Protein AF-A0A3C0NWC0-F1 (afdb_monomer_lite)

pLDDT: mean 87.78, std 10.76, range [55.78, 98.44]

Sequence (173 aa):
MNKKLTLVICIQAIVIVLLLWTLIFYGQDEYETYQKAHEEEIESPLRVAIKDGTST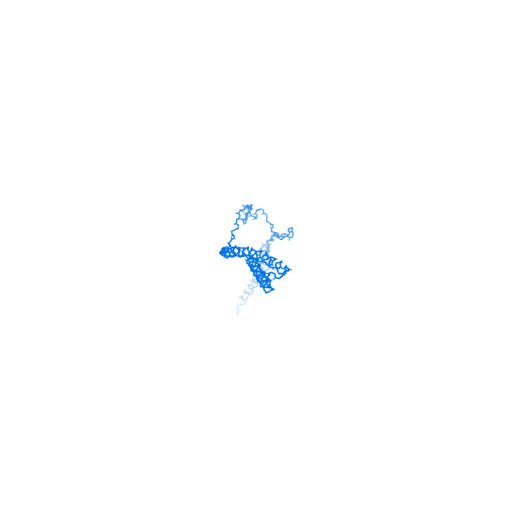VQLNANTQKNSGIYTSKLKPASFHNEAKALGTVVTIDPLLEAKTQYVNLQAELRLAESGNSHHVTQYQRLKALNDDDKNVSDISVQDALATINADNAKIMAIKSQLGNLESSLRAQC

Foldseek 3Di:
DPPVVVVVVVVVVVVVVVVVVVCVVVVVVVVVVVVVVVPPDDDDDDQWDQDPNDIDGHDDPVRCVVVVPDDDDDDDDDDDDDDDDDDDDDDCVVVVVLVVVLVVLVVVLVVLVVVLVVLVVVLVVQVVCCVVVHVDPPVVSVVSVVVNVVSVVVNVVSVVVNVVSVVVVVVVD

Secondary structure (DSSP, 8-state):
--HHHHHHHHHHHHHHHHHHHHHHHHHHHHHHHHHHHH----PPP--EEEETTEEEE---HHHHHHTT----PPPP------------PPPSHHHHHHHHHHHHHHHHHHHHHHHHHHHHHHHHHHHHHHHTTTSS-HHHHHHHHHHHHHHHHHHHHHHHHHHHHHHHHHHH-

Structure (mmCIF, N/CA/C/O backbone):
data_AF-A0A3C0NWC0-F1
#
_entry.id   AF-A0A3C0NWC0-F1
#
loop_
_atom_site.group_PDB
_atom_site.id
_atom_site.type_symbol
_atom_site.label_atom_id
_atom_site.label_alt_id
_atom_site.label_comp_id
_atom_site.label_asym_id
_atom_site.label_entity_id
_atom_site.label_seq_id
_atom_site.pdbx_PDB_ins_code
_atom_site.Cartn_x
_atom_site.Cartn_y
_atom_site.Cartn_z
_atom_site.occupancy
_atom_site.B_iso_or_equiv
_atom_site.auth_seq_id
_atom_site.auth_comp_id
_atom_site.auth_asym_id
_atom_site.auth_atom_id
_atom_site.pdbx_PDB_model_num
ATOM 1 N N . MET A 1 1 ? -63.377 -52.862 118.431 1.00 55.78 1 MET A N 1
ATOM 2 C CA . MET A 1 1 ? -63.493 -51.481 117.906 1.00 55.78 1 MET A CA 1
ATOM 3 C C . MET A 1 1 ? -64.747 -50.840 118.491 1.00 55.78 1 MET A C 1
ATOM 5 O O . MET A 1 1 ? -65.813 -51.439 118.399 1.00 55.78 1 MET A O 1
ATOM 9 N N . ASN A 1 2 ? -64.623 -49.700 119.180 1.00 57.41 2 ASN A N 1
ATOM 10 C CA . ASN A 1 2 ? -65.749 -49.067 119.878 1.00 57.41 2 ASN A CA 1
ATOM 11 C C . ASN A 1 2 ? -66.749 -48.513 118.854 1.00 57.41 2 ASN A C 1
ATOM 13 O O . ASN A 1 2 ? -66.409 -47.601 118.107 1.00 57.41 2 ASN A O 1
ATOM 17 N N . LYS A 1 3 ? -67.980 -49.047 118.832 1.00 70.38 3 LYS A N 1
ATOM 18 C CA . LYS A 1 3 ? -69.023 -48.756 117.822 1.00 70.38 3 LYS A CA 1
ATOM 19 C C . LYS A 1 3 ? -69.320 -47.259 117.620 1.00 70.38 3 LYS A C 1
ATOM 21 O O . LYS A 1 3 ? -69.799 -46.868 116.564 1.00 70.38 3 LYS A O 1
ATOM 26 N N . LYS A 1 4 ? -69.018 -46.423 118.618 1.00 72.19 4 LYS A N 1
ATOM 27 C CA . LYS A 1 4 ? -69.180 -44.963 118.559 1.00 72.19 4 LYS A CA 1
ATOM 28 C C . LYS A 1 4 ? -68.108 -44.270 117.703 1.00 72.19 4 LYS A C 1
ATOM 30 O O . LYS A 1 4 ? -68.424 -43.306 117.021 1.00 72.19 4 LYS A O 1
ATOM 35 N N . LEU A 1 5 ? -66.870 -44.773 117.698 1.00 75.69 5 LEU A N 1
ATOM 36 C CA . LEU A 1 5 ? -65.757 -44.177 116.946 1.00 75.69 5 LEU A CA 1
ATOM 37 C C . LEU A 1 5 ? -65.922 -44.400 115.434 1.00 75.69 5 LEU A C 1
ATOM 39 O O . LEU A 1 5 ? -65.730 -43.482 114.645 1.00 75.69 5 LEU A O 1
ATOM 43 N N . THR A 1 6 ? -66.342 -45.602 115.029 1.00 79.56 6 THR A N 1
ATOM 44 C CA . THR A 1 6 ? -66.595 -45.931 113.617 1.00 79.56 6 THR A CA 1
ATOM 45 C C . THR A 1 6 ? -67.716 -45.097 113.004 1.00 79.56 6 THR A C 1
ATOM 47 O O . THR A 1 6 ? -67.641 -44.753 111.827 1.00 79.56 6 THR A O 1
ATOM 50 N N . LEU A 1 7 ? -68.732 -44.738 113.794 1.00 81.81 7 LEU A N 1
ATOM 51 C CA . LEU A 1 7 ? -69.852 -43.920 113.333 1.00 81.81 7 LEU A CA 1
ATOM 52 C C . LEU A 1 7 ? -69.423 -42.476 113.028 1.00 81.81 7 LEU A C 1
ATOM 54 O O . LEU A 1 7 ? -69.799 -41.937 111.992 1.00 81.81 7 LEU A O 1
ATOM 58 N N . VAL A 1 8 ? -68.577 -41.879 113.875 1.00 84.31 8 VAL A N 1
ATOM 59 C CA . VAL A 1 8 ? -68.044 -40.523 113.648 1.00 84.31 8 VAL A CA 1
ATOM 60 C C . VAL A 1 8 ? -67.165 -40.478 112.395 1.00 84.31 8 VAL A C 1
ATOM 62 O O . VAL A 1 8 ? -67.307 -39.569 111.582 1.00 84.31 8 VAL A O 1
ATOM 65 N N . ILE A 1 9 ? -66.317 -41.491 112.188 1.00 84.81 9 ILE A N 1
ATOM 66 C CA . ILE A 1 9 ? -65.442 -41.572 111.007 1.00 84.81 9 ILE A C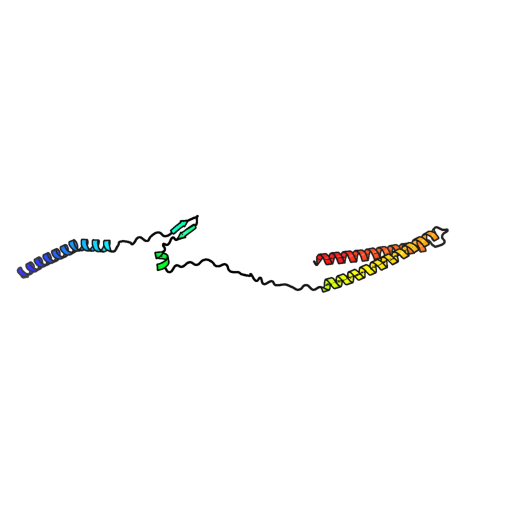A 1
ATOM 67 C C . ILE A 1 9 ? -66.263 -41.692 109.713 1.00 84.81 9 ILE A C 1
ATOM 69 O O . ILE A 1 9 ? -65.961 -41.009 108.736 1.00 84.81 9 ILE A O 1
ATOM 73 N N . CYS A 1 10 ? -67.328 -42.504 109.702 1.00 86.00 10 CYS A N 1
ATOM 74 C CA . CYS A 1 10 ? -68.213 -42.617 108.535 1.00 86.00 10 CYS A CA 1
ATOM 75 C C . CYS A 1 10 ? -68.924 -41.299 108.212 1.00 86.00 10 CYS A C 1
ATOM 77 O O . CYS A 1 10 ? -68.973 -40.904 107.049 1.00 86.00 10 CYS A O 1
ATOM 79 N N . ILE A 1 11 ? -69.441 -40.597 109.225 1.00 88.19 11 ILE A N 1
ATOM 80 C CA . ILE A 1 11 ? -70.104 -39.303 109.020 1.00 88.19 11 ILE A CA 1
ATOM 81 C C . ILE A 1 11 ? -69.114 -38.282 108.450 1.00 88.19 11 ILE A C 1
ATOM 83 O O . ILE A 1 11 ? -69.433 -37.585 107.490 1.00 88.19 11 ILE A O 1
ATOM 87 N N . GLN A 1 12 ? -67.891 -38.230 108.979 1.00 85.50 12 GLN A N 1
ATOM 88 C CA . GLN A 1 12 ? -66.880 -37.290 108.505 1.00 85.50 12 GLN A CA 1
ATOM 89 C C . GLN A 1 12 ? -66.427 -37.580 107.069 1.00 85.50 12 GLN A C 1
ATOM 91 O O . GLN A 1 12 ? -66.241 -36.647 106.291 1.00 85.50 12 GLN A O 1
ATOM 96 N N . ALA A 1 13 ? -66.322 -38.854 106.682 1.00 90.06 13 ALA A N 1
ATOM 97 C CA . ALA A 1 13 ? -66.025 -39.230 105.302 1.00 90.06 13 ALA A CA 1
ATOM 98 C C . ALA A 1 13 ? -67.120 -38.755 104.329 1.00 90.06 13 ALA A C 1
ATOM 100 O O . ALA A 1 13 ? -66.806 -38.211 103.274 1.00 90.06 13 ALA A O 1
ATOM 101 N N . ILE A 1 14 ? -68.397 -38.887 104.705 1.00 90.56 14 ILE A N 1
ATOM 102 C CA . ILE A 1 14 ? -69.526 -38.420 103.884 1.00 90.56 14 ILE A CA 1
ATOM 103 C C . ILE A 1 14 ? -69.493 -36.895 103.717 1.00 90.56 14 ILE A C 1
ATOM 105 O O . ILE A 1 14 ? -69.697 -36.393 102.612 1.00 90.56 14 ILE A O 1
ATOM 109 N N . VAL A 1 15 ? -69.183 -36.154 104.784 1.00 90.25 15 VAL A N 1
ATOM 110 C CA . VAL A 1 15 ? -69.062 -34.688 104.726 1.00 90.25 15 VAL A CA 1
ATOM 111 C C . VAL A 1 15 ? -67.922 -34.258 103.800 1.00 90.25 15 VAL A C 1
ATOM 113 O O . VAL A 1 15 ? -68.104 -33.347 102.998 1.00 90.25 15 VAL A O 1
ATOM 116 N N . ILE A 1 16 ? -66.768 -34.931 103.854 1.00 90.75 16 ILE A N 1
ATOM 117 C CA . ILE A 1 16 ? -65.630 -34.630 102.969 1.00 90.75 16 ILE A CA 1
ATOM 118 C C . ILE A 1 16 ? -65.998 -34.867 101.500 1.00 90.75 16 ILE A C 1
ATOM 120 O O . ILE A 1 16 ? -65.680 -34.037 100.650 1.00 90.75 16 ILE A O 1
ATOM 124 N N . VAL A 1 17 ? -66.695 -35.965 101.197 1.00 91.19 17 VAL A N 1
ATOM 125 C CA . VAL A 1 17 ? -67.136 -36.269 99.827 1.00 91.19 17 VAL A CA 1
ATOM 126 C C . VAL A 1 17 ? -68.119 -35.216 99.316 1.00 91.19 17 VAL A C 1
ATOM 128 O O . VAL A 1 17 ? -67.976 -34.759 98.185 1.00 91.19 17 VAL A O 1
ATOM 131 N N . LEU A 1 18 ? -69.070 -34.777 100.146 1.00 90.00 18 LEU A N 1
ATOM 132 C CA . LEU A 1 18 ? -70.004 -33.711 99.774 1.00 90.00 18 LEU A CA 1
ATOM 133 C C . LEU A 1 18 ? -69.289 -32.384 99.508 1.00 90.00 18 LEU A C 1
ATOM 135 O O . LEU A 1 18 ? -69.576 -31.741 98.504 1.00 90.00 18 LEU A O 1
ATOM 139 N N . LEU A 1 19 ? -68.327 -32.003 100.353 1.00 87.75 19 LEU A N 1
ATOM 140 C CA . LEU A 1 19 ? -67.552 -30.774 100.159 1.00 87.75 19 LEU A CA 1
ATOM 141 C C . LEU A 1 19 ? -66.713 -30.817 98.875 1.00 87.75 19 LEU A C 1
ATOM 143 O O . LEU A 1 19 ? -66.693 -29.843 98.119 1.00 87.75 19 LEU A O 1
ATOM 147 N N . LEU A 1 20 ? -66.076 -31.955 98.583 1.00 87.75 20 LEU A N 1
ATOM 148 C CA . LEU A 1 20 ? -65.357 -32.149 97.321 1.00 87.75 20 LEU A CA 1
ATOM 149 C C . LEU A 1 20 ? -66.296 -32.042 96.118 1.00 87.75 20 LEU A C 1
ATOM 151 O O . LEU A 1 20 ? -65.956 -31.397 95.130 1.00 87.75 20 LEU A O 1
ATOM 155 N N . TRP A 1 21 ? -67.492 -32.621 96.213 1.00 86.75 21 TRP A N 1
ATOM 156 C CA . TRP A 1 21 ? -68.468 -32.580 95.131 1.00 86.75 21 TRP A CA 1
ATOM 157 C C . TRP A 1 21 ? -68.982 -31.159 94.869 1.00 86.75 21 TRP A C 1
ATOM 159 O O . TRP A 1 21 ? -69.072 -30.747 93.714 1.00 86.75 21 TRP A O 1
ATOM 169 N N . THR A 1 22 ? -69.219 -30.369 95.924 1.00 83.88 22 THR A N 1
ATOM 170 C CA . THR A 1 22 ? -69.603 -28.956 95.776 1.00 83.88 22 THR A CA 1
ATOM 171 C C . THR A 1 22 ? -68.507 -28.110 95.134 1.00 83.88 22 THR A C 1
ATOM 173 O O . THR A 1 22 ? -68.812 -27.265 94.298 1.00 83.88 22 THR A O 1
ATOM 176 N N . LEU A 1 23 ? -67.236 -28.360 95.467 1.00 82.25 23 LEU A N 1
ATOM 177 C CA . LEU A 1 23 ? -66.106 -27.600 94.930 1.00 82.25 23 LEU A CA 1
ATOM 178 C C . LEU A 1 23 ? -65.857 -27.911 93.451 1.00 82.25 23 LEU A C 1
ATOM 180 O O . LEU A 1 23 ? -65.542 -27.009 92.685 1.00 82.25 23 LEU A O 1
ATOM 184 N N . ILE A 1 24 ? -66.050 -29.165 93.037 1.00 83.19 24 ILE A N 1
ATOM 185 C CA . ILE A 1 24 ? -65.955 -29.564 91.627 1.00 83.19 24 ILE A CA 1
ATOM 186 C C . ILE A 1 24 ? -67.094 -28.940 90.813 1.00 83.19 24 ILE A C 1
ATOM 188 O O . ILE A 1 24 ? -66.847 -28.407 89.737 1.00 83.19 24 ILE A O 1
ATOM 192 N N . PHE A 1 25 ? -68.326 -28.976 91.331 1.00 80.62 25 PHE A N 1
ATOM 193 C CA . PHE A 1 25 ? -69.494 -2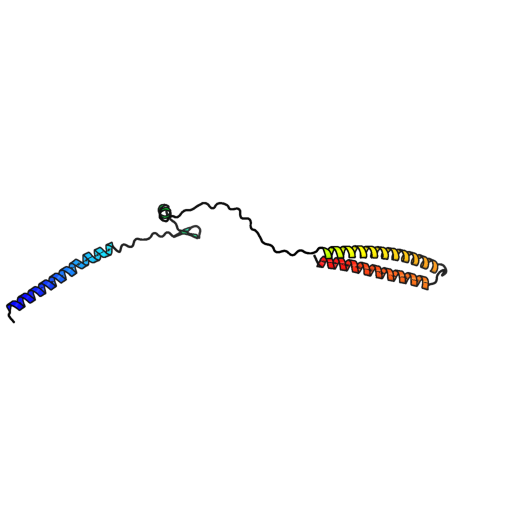8.487 90.596 1.00 80.62 25 PHE A CA 1
ATOM 194 C C . PHE A 1 25 ? -69.498 -26.960 90.436 1.00 80.62 25 PHE A C 1
ATOM 196 O O . PHE A 1 25 ? -69.793 -26.465 89.355 1.00 80.62 25 PHE A O 1
ATOM 203 N N . TYR A 1 26 ? -69.138 -26.211 91.485 1.00 75.81 26 TYR A N 1
ATOM 204 C CA . TYR A 1 26 ? -69.056 -24.745 91.409 1.00 75.81 26 TYR A CA 1
ATOM 205 C C . TYR A 1 26 ? -67.746 -24.242 90.788 1.00 75.81 26 TYR A C 1
ATOM 207 O O . TYR A 1 26 ? -67.746 -23.223 90.106 1.00 75.81 26 TYR A O 1
ATOM 215 N N . GLY A 1 27 ? -66.632 -24.950 90.994 1.00 72.25 27 GLY A N 1
ATOM 216 C CA . GLY A 1 27 ? -65.322 -24.522 90.501 1.00 72.25 27 GLY A CA 1
ATOM 217 C C . GLY A 1 27 ? -65.165 -24.616 88.983 1.00 72.25 27 GLY A C 1
ATOM 218 O O . GLY A 1 27 ? -64.341 -23.899 88.427 1.00 72.25 27 GLY A O 1
ATOM 219 N N . GLN A 1 28 ? -65.942 -25.465 88.302 1.00 74.19 28 GLN A N 1
ATOM 220 C CA . GLN A 1 28 ? -65.855 -25.628 86.848 1.00 74.19 28 GLN A CA 1
ATOM 221 C C . GLN A 1 28 ? -66.369 -24.397 86.077 1.00 74.19 28 GLN A C 1
ATOM 223 O O . GLN A 1 28 ? -65.734 -23.977 85.111 1.00 74.19 28 GLN A O 1
ATOM 228 N N . ASP A 1 29 ? -67.468 -23.787 86.525 1.00 72.44 29 ASP A N 1
ATOM 229 C CA . ASP A 1 29 ? -68.120 -22.669 85.822 1.00 72.44 29 ASP A CA 1
ATOM 230 C C . ASP A 1 29 ? -67.284 -21.373 85.889 1.00 72.44 29 ASP A C 1
ATOM 232 O O . ASP A 1 29 ? -67.091 -20.666 84.893 1.00 72.44 29 ASP A O 1
ATOM 236 N N . GLU A 1 30 ? -66.675 -21.095 87.048 1.00 70.88 30 GLU A N 1
ATOM 237 C CA . GLU A 1 30 ? -65.773 -19.946 87.212 1.00 70.88 30 GLU A CA 1
ATOM 238 C C . GLU A 1 30 ? -64.483 -20.096 86.388 1.00 70.88 30 GLU A C 1
ATOM 240 O O . GLU A 1 30 ? -63.987 -19.116 85.824 1.00 70.88 30 GLU A O 1
ATOM 245 N N . TYR A 1 31 ? -63.957 -21.320 86.265 1.00 68.94 31 TYR A N 1
ATOM 246 C CA . TYR A 1 31 ? -62.738 -21.598 85.500 1.00 68.94 31 TYR A CA 1
ATOM 247 C C . TYR A 1 31 ? -62.952 -21.431 83.989 1.00 68.94 31 TYR A C 1
ATOM 249 O O . TYR A 1 31 ? -62.117 -20.832 83.308 1.00 68.94 31 TYR A O 1
ATOM 257 N N . GLU A 1 32 ? -64.086 -21.907 83.465 1.00 68.00 32 GLU A N 1
ATOM 258 C CA . GLU A 1 32 ? -64.439 -21.748 82.048 1.00 68.00 32 GLU A CA 1
ATOM 259 C C . GLU A 1 32 ? -64.682 -20.278 81.678 1.00 68.00 32 GLU A C 1
ATOM 261 O O . GLU A 1 32 ? -64.285 -19.829 80.600 1.00 68.00 32 GLU A O 1
ATOM 266 N N . THR A 1 33 ? -65.283 -19.501 82.582 1.00 70.75 33 THR A N 1
ATOM 267 C CA . THR A 1 33 ? -65.530 -18.069 82.364 1.00 70.75 33 THR A CA 1
ATOM 268 C C . THR A 1 33 ? -64.227 -17.263 82.373 1.00 70.75 33 THR A C 1
ATOM 270 O O . THR A 1 33 ? -64.046 -16.361 81.551 1.00 70.75 33 THR A O 1
ATOM 273 N N . TYR A 1 34 ? -63.281 -17.614 83.252 1.00 68.81 34 TYR A N 1
ATOM 274 C CA . TYR A 1 34 ? -61.968 -16.969 83.318 1.00 68.81 34 TYR A CA 1
ATOM 275 C C . TYR A 1 34 ? -61.108 -17.260 82.077 1.00 68.81 34 TYR A C 1
ATOM 277 O O . TYR A 1 34 ? -60.450 -16.351 81.567 1.00 68.81 34 TYR A O 1
ATOM 285 N N . GLN A 1 35 ? -61.142 -18.493 81.553 1.00 68.50 35 GLN A N 1
ATOM 286 C CA . GLN A 1 35 ? -60.425 -18.837 80.319 1.00 68.50 35 GLN A CA 1
ATOM 287 C C . GLN A 1 35 ? -61.008 -18.133 79.093 1.00 68.50 35 GLN A C 1
ATOM 289 O O . GLN A 1 35 ? -60.252 -17.524 78.341 1.00 68.50 35 GLN A O 1
ATOM 294 N N . LYS A 1 36 ? -62.339 -18.104 78.937 1.00 65.88 36 LYS A N 1
ATOM 295 C CA . LYS A 1 36 ? -62.981 -17.402 77.810 1.00 65.88 36 LYS A CA 1
ATOM 296 C C . LYS A 1 36 ? -62.651 -15.909 77.766 1.00 65.88 36 LYS A C 1
ATOM 298 O O . LYS A 1 36 ? -62.500 -15.362 76.682 1.00 65.88 36 LYS A O 1
ATOM 303 N N . ALA A 1 37 ? -62.501 -15.259 78.920 1.00 65.12 37 ALA A N 1
ATOM 304 C CA . ALA A 1 37 ? -62.117 -13.848 78.985 1.00 65.12 37 ALA A CA 1
ATOM 305 C C . ALA A 1 37 ? -60.634 -13.592 78.643 1.00 65.12 37 ALA A C 1
ATOM 307 O O . ALA A 1 37 ? -60.281 -12.472 78.287 1.00 65.12 37 ALA A O 1
ATOM 308 N N . HIS A 1 38 ? -59.759 -14.595 78.776 1.00 61.94 38 HIS A N 1
ATOM 309 C CA . HIS A 1 38 ? -58.333 -14.490 78.430 1.00 61.94 38 HIS A CA 1
ATOM 310 C C . HIS A 1 38 ? -58.001 -15.003 77.019 1.00 61.94 38 HIS A C 1
ATOM 312 O O . HIS A 1 38 ? -56.922 -14.700 76.515 1.00 61.94 38 HIS A O 1
ATOM 318 N N . GLU A 1 39 ? -58.908 -15.745 76.379 1.00 59.34 39 GLU A N 1
ATOM 319 C CA . GLU A 1 39 ? -58.741 -16.300 75.027 1.00 59.34 39 GLU A CA 1
ATOM 320 C C . GLU A 1 39 ? -59.368 -15.448 73.907 1.00 59.34 39 GLU A C 1
ATOM 322 O O . GLU A 1 39 ? -59.409 -15.896 72.762 1.00 59.34 39 GLU A O 1
ATOM 327 N N . GLU A 1 40 ? -59.818 -14.213 74.171 1.00 59.38 40 GLU A N 1
ATOM 328 C CA . GLU A 1 40 ? -60.167 -13.285 73.084 1.00 59.38 40 GLU A CA 1
ATOM 329 C C . GLU A 1 40 ? -58.905 -12.918 72.279 1.00 59.38 40 GLU A C 1
ATOM 331 O O . GLU A 1 40 ? -58.140 -12.010 72.613 1.00 59.38 40 GLU A O 1
ATOM 336 N N . GLU A 1 41 ? -58.679 -13.673 71.205 1.00 58.75 41 GLU A N 1
ATOM 337 C CA . GLU A 1 41 ? -57.645 -13.440 70.208 1.00 58.75 41 GLU A CA 1
ATOM 338 C C . GLU A 1 41 ? -57.845 -12.051 69.584 1.00 58.75 41 GLU A C 1
ATOM 340 O O . GLU A 1 41 ? -58.862 -11.756 68.954 1.00 58.75 41 GLU A O 1
ATOM 345 N N . ILE A 1 42 ? -56.871 -11.160 69.785 1.00 63.84 42 ILE A N 1
ATOM 346 C CA . ILE A 1 42 ? -56.904 -9.813 69.213 1.00 63.84 42 ILE A CA 1
ATOM 347 C C . ILE A 1 42 ? -56.730 -9.948 67.698 1.00 63.84 42 ILE A C 1
ATOM 349 O O . ILE A 1 42 ? -55.607 -10.123 67.213 1.00 63.84 42 ILE A O 1
ATOM 353 N N . GLU A 1 43 ? -57.826 -9.842 66.941 1.00 61.56 43 GLU A N 1
ATOM 354 C CA . GLU A 1 43 ? -57.761 -9.876 65.481 1.00 61.56 43 GLU A CA 1
ATOM 355 C C . GLU A 1 43 ? -56.808 -8.793 64.956 1.00 61.56 43 GLU A C 1
ATOM 357 O O . GLU A 1 43 ? -57.006 -7.582 65.112 1.00 61.56 43 GLU A O 1
ATOM 362 N N . SER A 1 44 ? -55.732 -9.248 64.316 1.00 68.81 44 SER A N 1
ATOM 363 C CA . SER A 1 44 ? -54.756 -8.365 63.696 1.00 68.81 44 SER A CA 1
ATOM 364 C C . SER A 1 44 ? -55.292 -7.885 62.348 1.00 68.81 44 SER A C 1
ATOM 366 O O . SER A 1 44 ? -55.617 -8.709 61.493 1.00 68.81 44 SER A O 1
ATOM 368 N N . PRO A 1 45 ? -55.351 -6.566 62.094 1.00 71.56 45 PRO A N 1
ATOM 369 C CA . PRO A 1 45 ? -55.891 -6.064 60.841 1.00 71.56 45 PRO A CA 1
ATOM 370 C C . PRO A 1 45 ? -55.026 -6.516 59.659 1.00 71.56 45 PRO A C 1
ATOM 372 O O . PRO A 1 45 ? -53.801 -6.374 59.693 1.00 71.56 45 PRO A O 1
ATOM 375 N N . LEU A 1 46 ? -55.660 -7.000 58.588 1.00 74.56 46 LEU A N 1
ATOM 376 C CA . LEU A 1 46 ? -54.997 -7.300 57.320 1.00 74.56 46 LEU A CA 1
ATOM 377 C C . LEU A 1 46 ? -54.555 -5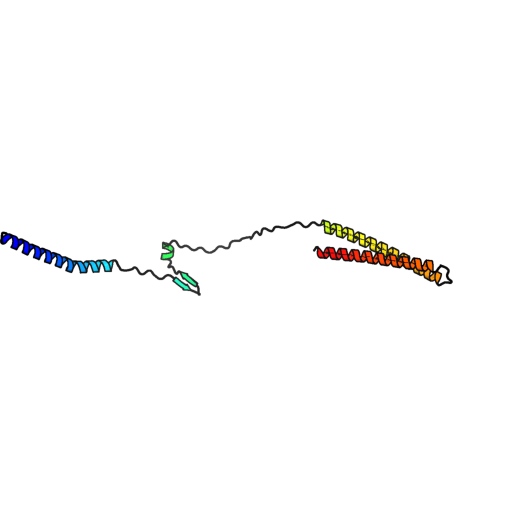.989 56.648 1.00 74.56 46 LEU A C 1
ATOM 379 O O . LEU A 1 46 ? -55.381 -5.159 56.277 1.00 74.56 46 LEU A O 1
ATOM 383 N N . ARG A 1 47 ? -53.240 -5.787 56.496 1.00 78.81 47 ARG A N 1
ATOM 384 C CA . ARG A 1 47 ? -52.648 -4.528 55.983 1.00 78.81 47 ARG A CA 1
ATOM 385 C C . ARG A 1 47 ? -52.139 -4.615 54.546 1.00 78.81 47 ARG A C 1
ATOM 387 O O . ARG A 1 47 ? -51.558 -3.652 54.050 1.00 78.81 47 ARG A O 1
ATOM 394 N N . VAL A 1 48 ? -52.310 -5.760 53.891 1.00 84.00 48 VAL A N 1
ATOM 395 C CA . VAL A 1 48 ? -51.829 -6.005 52.527 1.00 84.00 48 VAL A CA 1
ATOM 396 C C . VAL A 1 48 ? -52.983 -5.822 51.551 1.00 84.00 48 VAL A C 1
ATOM 398 O O . VAL A 1 48 ? -54.041 -6.420 51.720 1.00 84.00 48 VAL A O 1
ATOM 401 N N . ALA A 1 49 ? -52.770 -5.008 50.524 1.00 84.06 49 ALA A N 1
ATOM 402 C CA . ALA A 1 49 ? -53.730 -4.753 49.463 1.00 84.06 49 ALA A CA 1
ATOM 403 C C . ALA A 1 49 ? -53.028 -4.765 48.105 1.00 84.06 49 ALA A C 1
ATOM 405 O O . ALA A 1 49 ? -51.922 -4.246 47.956 1.00 84.06 49 ALA A O 1
ATOM 406 N N . ILE A 1 50 ? -53.687 -5.315 47.090 1.00 81.12 50 ILE A N 1
ATOM 407 C CA . ILE A 1 50 ? -53.200 -5.245 45.713 1.00 81.12 50 ILE A CA 1
ATOM 408 C C . ILE A 1 50 ? -53.663 -3.918 45.125 1.00 81.12 50 ILE A C 1
ATOM 410 O O . ILE A 1 50 ? -54.861 -3.655 45.036 1.00 81.12 50 ILE A O 1
ATOM 414 N N . LYS A 1 51 ? -52.709 -3.083 44.722 1.00 81.69 51 LYS A N 1
ATOM 415 C CA . LYS A 1 51 ? -52.972 -1.825 44.029 1.00 81.69 51 LYS A CA 1
ATOM 416 C C . LYS A 1 51 ? -52.147 -1.803 42.750 1.00 81.69 51 LYS A C 1
ATOM 418 O O . LYS A 1 51 ? -50.950 -2.070 42.790 1.00 81.69 51 LYS A O 1
ATOM 423 N N . ASP A 1 52 ? -52.798 -1.541 41.620 1.00 80.06 52 ASP A N 1
ATOM 424 C CA . ASP A 1 52 ? -52.153 -1.444 40.303 1.00 80.06 52 ASP A CA 1
ATOM 425 C C . ASP A 1 52 ? -51.278 -2.672 39.958 1.00 80.06 52 ASP A C 1
ATOM 427 O O . ASP A 1 52 ? -50.149 -2.555 39.487 1.00 80.06 52 ASP A O 1
ATOM 431 N N . GLY A 1 53 ? -51.774 -3.879 40.263 1.00 84.19 53 GLY A N 1
ATOM 432 C CA . GLY A 1 53 ? -51.067 -5.146 40.015 1.00 84.19 53 GLY A CA 1
ATOM 433 C C . GLY A 1 53 ? -49.879 -5.426 40.944 1.00 84.19 53 GLY A C 1
ATOM 434 O O . GLY A 1 53 ? -49.236 -6.464 40.810 1.00 84.19 53 GLY A O 1
ATOM 435 N N . THR A 1 54 ? -49.603 -4.543 41.908 1.00 76.69 54 THR A N 1
ATOM 436 C CA . THR A 1 54 ? -48.499 -4.674 42.866 1.00 76.69 54 THR A CA 1
ATOM 437 C C . THR A 1 54 ? -49.044 -4.892 44.277 1.00 76.69 54 THR A C 1
ATOM 439 O O . THR A 1 54 ? -49.989 -4.228 44.707 1.00 76.69 54 THR A O 1
ATOM 442 N N . SER A 1 55 ? -48.455 -5.829 45.025 1.00 87.56 55 SER A N 1
ATOM 443 C CA . SER A 1 55 ? -48.772 -6.007 46.447 1.00 87.56 55 SER A CA 1
ATOM 444 C C . SER A 1 55 ? -48.250 -4.807 47.240 1.00 87.56 55 SER A C 1
ATOM 446 O O . SER A 1 55 ? -47.055 -4.514 47.221 1.00 87.56 55 SER A O 1
ATOM 448 N N . THR A 1 56 ? -49.143 -4.091 47.919 1.00 87.44 56 THR A N 1
ATOM 449 C CA . THR A 1 56 ? -48.826 -2.893 48.704 1.00 87.44 56 THR A CA 1
ATOM 450 C C . THR A 1 56 ? -49.244 -3.068 50.155 1.00 87.44 56 THR A C 1
ATOM 452 O O . THR A 1 56 ? -50.256 -3.700 50.456 1.00 87.44 56 THR A O 1
ATOM 455 N N . VAL A 1 57 ? -48.470 -2.488 51.070 1.00 88.38 57 VAL A N 1
ATOM 456 C CA . VAL A 1 57 ? -48.806 -2.452 52.497 1.00 88.38 57 VAL A CA 1
ATOM 457 C C . VAL A 1 57 ? -49.403 -1.088 52.823 1.00 88.38 57 VAL A C 1
ATOM 459 O O . VAL A 1 57 ? -48.757 -0.059 52.626 1.00 88.38 57 VAL A O 1
ATOM 462 N N . GLN A 1 58 ? -50.636 -1.074 53.321 1.00 85.88 58 GLN A N 1
ATOM 463 C CA . GLN A 1 58 ? -51.341 0.142 53.709 1.00 85.88 58 GLN A CA 1
ATOM 464 C C . GLN A 1 58 ? -51.236 0.350 55.219 1.00 85.88 58 GLN A C 1
ATOM 466 O O . GLN A 1 58 ? -51.718 -0.453 56.016 1.00 85.88 58 GLN A O 1
ATOM 471 N N . LEU A 1 59 ? -50.607 1.455 55.619 1.00 86.81 59 LEU A N 1
ATOM 472 C CA . LEU A 1 59 ? -50.465 1.851 57.018 1.00 86.81 59 LEU A CA 1
ATOM 473 C C . LEU A 1 59 ? -51.146 3.200 57.235 1.00 86.81 59 LEU A C 1
ATOM 475 O O . LEU A 1 59 ? -50.889 4.147 56.492 1.00 86.81 59 LEU A O 1
ATOM 479 N N . ASN A 1 60 ? -51.970 3.316 58.277 1.00 85.44 60 ASN A N 1
ATOM 480 C CA . ASN A 1 60 ? -52.516 4.612 58.677 1.00 85.44 60 ASN A CA 1
ATOM 481 C C . ASN A 1 60 ? -51.421 5.511 59.288 1.00 85.44 60 ASN A C 1
ATOM 483 O O . ASN A 1 60 ? -50.376 5.032 59.735 1.00 85.44 60 ASN A O 1
ATOM 487 N N . ALA A 1 61 ? -51.663 6.823 59.326 1.00 84.56 61 ALA A N 1
ATOM 488 C CA . ALA A 1 61 ? -50.669 7.799 59.781 1.00 84.56 61 ALA A CA 1
ATOM 489 C C . ALA A 1 61 ? -50.212 7.572 61.238 1.00 84.56 61 ALA A C 1
ATOM 491 O O . ALA A 1 61 ? -49.032 7.724 61.547 1.00 84.56 61 ALA A O 1
ATOM 492 N N . ASN A 1 62 ? -51.124 7.148 62.121 1.00 85.69 62 ASN A N 1
ATOM 493 C CA . ASN A 1 62 ? -50.809 6.863 63.525 1.00 85.69 62 ASN A CA 1
ATOM 494 C C . ASN A 1 62 ? -49.849 5.678 63.662 1.00 85.69 62 ASN A C 1
ATOM 496 O O . ASN A 1 62 ? -48.891 5.743 64.425 1.00 85.69 62 ASN A O 1
ATOM 500 N N . THR A 1 63 ? -50.064 4.620 62.879 1.00 86.06 63 THR A N 1
ATOM 501 C CA . THR A 1 63 ? -49.169 3.461 62.822 1.00 86.06 63 THR A CA 1
ATOM 502 C C . THR A 1 63 ? -47.809 3.867 62.279 1.00 86.06 63 THR A C 1
ATOM 504 O O . THR A 1 63 ? -46.799 3.513 62.870 1.00 86.06 63 THR A O 1
ATOM 507 N N . GLN A 1 64 ? -47.764 4.649 61.195 1.00 88.38 64 GLN A N 1
ATOM 508 C CA . GLN A 1 64 ? -46.493 5.122 60.640 1.00 88.38 64 GLN A CA 1
ATOM 509 C C . GLN A 1 64 ? -45.693 5.912 61.685 1.00 88.38 64 GLN A C 1
ATOM 511 O O . GLN A 1 64 ? -44.511 5.642 61.877 1.00 88.38 64 GLN A O 1
ATOM 516 N N . LYS A 1 65 ? -46.345 6.815 62.431 1.00 88.69 65 LYS A N 1
ATOM 517 C CA . LYS A 1 65 ? -45.704 7.613 63.486 1.00 88.69 65 LYS A CA 1
ATOM 518 C C . LYS A 1 65 ? -45.241 6.766 64.675 1.00 88.69 65 LYS A C 1
ATOM 520 O O . LYS A 1 65 ? -44.100 6.904 65.104 1.00 88.69 65 LYS A O 1
ATOM 525 N N . ASN A 1 66 ? -46.097 5.879 65.182 1.00 91.00 66 ASN A N 1
ATOM 526 C CA . ASN A 1 66 ? -45.781 5.020 66.328 1.00 91.00 66 ASN A CA 1
ATOM 527 C C . ASN A 1 66 ? -44.700 3.980 65.998 1.00 91.00 66 ASN A C 1
ATOM 529 O O . ASN A 1 66 ? -43.961 3.564 66.883 1.00 91.00 66 ASN A O 1
ATOM 533 N N . SER A 1 67 ? -44.588 3.588 64.727 1.00 89.44 67 SER A N 1
ATOM 534 C CA . SER A 1 67 ? -43.550 2.685 64.221 1.00 89.44 67 SER A CA 1
ATOM 535 C C . SER A 1 67 ? -42.314 3.414 63.679 1.00 89.44 67 SER A C 1
ATOM 537 O O . SER A 1 67 ? -41.420 2.761 63.151 1.00 89.44 67 SER A O 1
ATOM 539 N N . GLY A 1 68 ? -42.246 4.748 63.783 1.00 91.62 68 GLY A N 1
ATOM 540 C CA . GLY A 1 68 ? -41.084 5.532 63.352 1.00 91.62 68 GLY A CA 1
ATOM 541 C C . GLY A 1 68 ? -40.807 5.485 61.844 1.00 91.62 68 GLY A C 1
ATOM 542 O O . GLY A 1 68 ? -39.658 5.603 61.426 1.00 91.62 68 GLY A O 1
ATOM 543 N N . ILE A 1 69 ? -41.839 5.294 61.023 1.00 90.50 69 ILE A N 1
ATOM 544 C CA . ILE A 1 69 ? -41.730 5.259 59.564 1.00 90.50 69 ILE A CA 1
ATOM 545 C C . ILE A 1 69 ? -41.780 6.692 59.037 1.00 90.50 69 ILE A C 1
ATOM 547 O O . ILE A 1 69 ? -42.788 7.385 59.177 1.00 90.50 69 ILE A O 1
ATOM 551 N N . TYR A 1 70 ? -40.696 7.114 58.387 1.00 90.50 70 TYR A N 1
ATOM 552 C CA . TYR A 1 70 ? -40.573 8.428 57.764 1.00 90.50 70 TYR A CA 1
ATOM 553 C C . TYR A 1 70 ? -40.236 8.285 56.283 1.00 90.50 70 TYR A C 1
ATOM 555 O O . TYR A 1 70 ? -39.466 7.415 55.882 1.00 90.50 70 TYR A O 1
ATOM 563 N N . THR A 1 71 ? -40.776 9.185 55.468 1.00 89.62 71 THR A N 1
ATOM 564 C CA . THR A 1 71 ? -40.490 9.260 54.033 1.00 89.62 71 THR A CA 1
ATOM 565 C C . THR A 1 71 ? -39.872 10.607 53.702 1.00 89.62 71 THR A C 1
ATOM 567 O O . THR A 1 71 ? -40.295 11.632 54.237 1.00 89.62 71 THR A O 1
ATOM 570 N N . SER A 1 72 ? -38.930 10.632 52.768 1.00 91.38 72 SER A N 1
ATOM 571 C CA . SER A 1 72 ? -38.402 11.867 52.194 1.00 91.38 72 SER A CA 1
ATOM 572 C C . SER A 1 72 ? -38.530 11.827 50.674 1.00 91.38 72 SER A C 1
ATOM 574 O O . SER A 1 72 ? -38.554 10.759 50.061 1.00 91.38 72 SER A O 1
ATOM 576 N N . LYS A 1 73 ? -38.659 13.001 50.048 1.00 92.00 73 LYS A N 1
ATOM 577 C CA . LYS A 1 73 ? -38.646 13.083 48.586 1.00 92.00 73 LYS A CA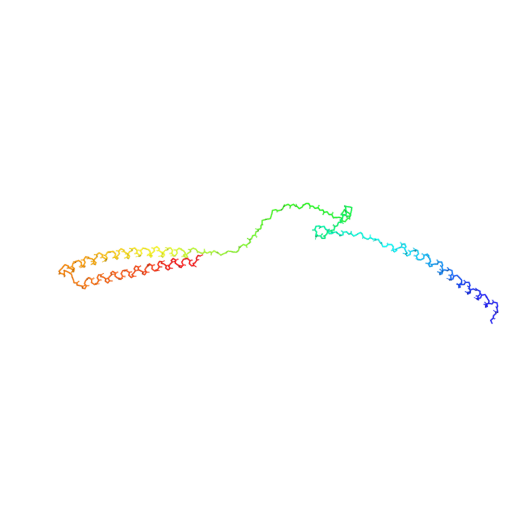 1
ATOM 578 C C . LYS A 1 73 ? -37.242 12.769 48.084 1.00 92.00 73 LYS A C 1
ATOM 580 O O . LYS A 1 73 ? -36.270 13.335 48.590 1.00 92.00 73 LYS A O 1
ATOM 585 N N . LEU A 1 74 ? -37.159 11.917 47.064 1.00 91.31 74 LEU A N 1
ATOM 586 C CA . LEU A 1 74 ? -35.908 11.647 46.369 1.00 91.31 74 LEU A CA 1
ATOM 587 C C . LEU A 1 74 ? -35.364 12.963 45.800 1.00 91.31 74 LEU A C 1
ATOM 589 O O . LEU A 1 74 ? -36.058 13.658 45.054 1.00 91.31 74 LEU A O 1
ATOM 593 N N . LYS A 1 75 ? -34.139 13.322 46.185 1.00 92.00 75 LYS A N 1
ATOM 594 C CA . LYS A 1 75 ? -33.442 14.484 45.630 1.00 92.00 75 LYS A CA 1
ATOM 595 C C . LYS A 1 75 ? -32.647 14.037 44.400 1.00 92.00 75 LYS A C 1
ATOM 597 O O . LYS A 1 75 ? -31.998 12.994 44.474 1.00 92.00 75 LYS A O 1
ATOM 602 N N . PRO A 1 76 ? -32.677 14.794 43.291 1.00 86.56 76 PRO A N 1
ATOM 603 C CA . PRO A 1 76 ? -31.830 14.502 42.144 1.00 86.56 76 PRO A CA 1
ATOM 604 C C . PRO A 1 76 ? -30.355 14.600 42.553 1.00 86.56 76 PRO A C 1
ATOM 606 O O . PRO A 1 76 ? -29.961 15.535 43.251 1.00 86.56 76 PRO A O 1
ATOM 609 N N . ALA A 1 77 ? -29.557 13.627 42.122 1.00 86.94 77 ALA A N 1
ATOM 610 C CA . ALA A 1 77 ? -28.115 13.596 42.321 1.00 86.94 77 ALA A CA 1
ATOM 611 C C . ALA A 1 77 ? -27.427 13.552 40.954 1.00 86.94 77 ALA A C 1
ATOM 613 O O . ALA A 1 77 ? -27.817 12.772 40.085 1.00 86.94 77 ALA A O 1
ATOM 614 N N . SER A 1 78 ? -26.404 14.383 40.771 1.00 84.81 78 SER A N 1
ATOM 615 C CA . SER A 1 78 ? -25.554 14.340 39.582 1.00 84.81 78 SER A CA 1
ATOM 616 C C . SER A 1 78 ? -24.442 13.327 39.816 1.00 84.81 78 SER A C 1
ATOM 618 O O . SER A 1 78 ? -23.558 13.553 40.639 1.00 84.81 78 SER A O 1
ATOM 620 N N . PHE A 1 79 ? -24.495 12.211 39.097 1.00 84.44 79 PHE A N 1
ATOM 621 C CA . PHE A 1 79 ? -23.451 11.195 39.099 1.00 84.44 79 PHE A CA 1
ATOM 622 C C . PHE A 1 79 ? -22.739 11.217 37.748 1.00 84.44 79 PHE A C 1
ATOM 624 O O . PHE A 1 79 ? -23.373 11.039 36.709 1.00 84.44 79 PHE A O 1
ATOM 631 N N . HIS A 1 80 ? -21.429 11.455 37.765 1.00 82.75 80 HIS A N 1
ATOM 632 C CA . HIS A 1 80 ? -20.585 11.313 36.584 1.00 82.75 80 HIS A CA 1
ATOM 633 C C . HIS A 1 80 ? -19.925 9.943 36.642 1.00 82.75 80 HIS A C 1
ATOM 635 O O . HIS A 1 80 ? -19.177 9.643 37.569 1.00 82.75 80 HIS A O 1
ATOM 641 N N . ASN A 1 81 ? -20.240 9.105 35.660 1.00 80.12 81 ASN A N 1
ATOM 642 C CA . ASN A 1 81 ? -19.661 7.778 35.556 1.00 80.12 81 ASN A CA 1
ATOM 643 C C . ASN A 1 81 ? -18.225 7.909 35.030 1.00 80.12 81 ASN A C 1
ATOM 645 O O . ASN A 1 81 ? -18.019 8.310 33.885 1.00 80.12 81 ASN A O 1
ATOM 649 N N . GLU A 1 82 ? -17.234 7.580 35.855 1.00 83.31 82 GLU A N 1
ATOM 650 C CA . GLU A 1 82 ? -15.838 7.498 35.427 1.00 83.31 82 GLU A CA 1
ATOM 651 C C . GLU A 1 82 ? -15.554 6.090 34.894 1.00 83.31 82 GLU A C 1
ATOM 653 O O . GLU A 1 82 ? -15.475 5.120 35.650 1.00 83.31 82 GLU A O 1
ATOM 658 N N . ALA A 1 83 ? -15.400 5.962 33.575 1.00 83.38 83 ALA A N 1
ATOM 659 C CA . ALA A 1 83 ? -14.961 4.719 32.954 1.00 83.38 83 ALA A CA 1
ATOM 660 C C . ALA A 1 83 ? -13.430 4.700 32.869 1.00 83.38 83 ALA A C 1
ATOM 662 O O . ALA A 1 83 ? -12.820 5.535 32.201 1.00 83.38 83 ALA A O 1
ATOM 663 N N . LYS A 1 84 ? -12.797 3.726 33.527 1.00 85.19 84 LYS A N 1
ATOM 664 C CA . LYS A 1 84 ? -11.363 3.475 33.355 1.00 85.19 84 LYS A CA 1
ATOM 665 C C . LYS A 1 84 ? -11.155 2.717 32.047 1.00 85.19 84 LYS A C 1
ATOM 667 O O . LYS A 1 84 ? -11.546 1.557 31.944 1.00 85.19 84 LYS A O 1
ATOM 672 N N . ALA A 1 85 ? -10.541 3.369 31.066 1.00 85.50 85 ALA A N 1
ATOM 673 C CA . ALA A 1 85 ? -10.101 2.731 29.832 1.00 85.50 85 ALA A CA 1
ATOM 674 C C . ALA A 1 85 ? -8.594 2.461 29.896 1.00 85.50 85 ALA A C 1
ATOM 676 O O . ALA A 1 85 ? -7.818 3.302 30.350 1.00 85.50 85 ALA A O 1
ATOM 677 N N . LEU A 1 86 ? -8.188 1.284 29.430 1.00 88.50 86 LEU A N 1
ATOM 678 C CA . LEU A 1 86 ? -6.793 0.976 29.140 1.00 88.50 86 LEU A CA 1
ATOM 679 C C . LEU A 1 86 ? -6.577 1.190 27.641 1.00 88.50 86 LEU A C 1
ATOM 681 O O . LEU A 1 86 ? -7.419 0.797 26.836 1.00 88.50 86 LEU A O 1
ATOM 685 N N . GLY A 1 87 ? -5.467 1.824 27.276 1.00 86.56 87 GLY A N 1
ATOM 686 C CA . GLY A 1 87 ? -5.106 2.089 25.888 1.00 86.56 87 GLY A CA 1
ATOM 687 C C . GLY A 1 87 ? -3.640 1.774 25.635 1.00 86.56 87 GLY A C 1
ATOM 688 O O . GLY A 1 87 ? -2.812 1.832 26.545 1.00 86.56 87 GLY A O 1
ATOM 689 N N . THR A 1 88 ? -3.325 1.452 24.388 1.00 87.62 88 THR A N 1
ATOM 690 C CA . THR A 1 88 ? -1.954 1.256 23.915 1.00 87.62 88 THR A CA 1
ATOM 691 C C . THR A 1 88 ? -1.612 2.382 22.951 1.00 87.62 88 THR A C 1
ATOM 693 O O . THR A 1 88 ? -2.419 2.739 22.096 1.00 87.62 88 THR A O 1
ATOM 696 N N . VAL A 1 89 ? -0.419 2.957 23.098 1.00 86.19 89 VAL A N 1
ATOM 697 C CA . VAL A 1 89 ? 0.084 3.975 22.172 1.00 86.19 89 VAL A CA 1
ATOM 698 C C . VAL A 1 89 ? 0.580 3.274 20.911 1.00 86.19 89 VAL A C 1
ATOM 700 O O . VAL A 1 89 ? 1.464 2.423 20.987 1.00 86.19 89 VAL A O 1
ATOM 703 N N . VAL A 1 90 ? 0.014 3.631 19.760 1.00 84.62 90 VAL A N 1
ATOM 704 C CA . VAL A 1 90 ? 0.502 3.189 18.447 1.00 84.62 90 VAL A CA 1
ATOM 705 C C . VAL A 1 90 ? 1.579 4.165 17.983 1.00 84.62 90 VAL A C 1
ATOM 707 O O . VAL A 1 90 ? 1.382 5.381 18.034 1.00 84.62 90 VAL A O 1
ATOM 710 N N . THR A 1 91 ? 2.731 3.648 17.564 1.00 87.50 91 THR A N 1
ATOM 711 C CA . THR A 1 91 ? 3.840 4.473 17.072 1.00 87.50 91 THR A CA 1
ATOM 712 C C . THR A 1 91 ? 3.572 4.954 15.645 1.00 87.50 91 THR A C 1
ATOM 714 O O . THR A 1 91 ? 2.934 4.268 14.848 1.00 87.50 91 THR A O 1
ATOM 717 N N . ILE A 1 92 ? 4.061 6.151 15.309 1.00 88.81 92 ILE A N 1
ATOM 718 C CA . ILE A 1 92 ? 3.923 6.735 13.963 1.00 88.81 92 ILE A CA 1
ATOM 719 C C . ILE A 1 92 ? 5.073 6.341 13.022 1.00 88.81 92 ILE A C 1
ATOM 721 O O . ILE A 1 92 ? 4.995 6.583 11.818 1.00 88.81 92 ILE A O 1
ATOM 725 N N . ASP A 1 93 ? 6.130 5.717 13.547 1.00 91.38 93 ASP A N 1
ATOM 726 C CA . ASP A 1 93 ? 7.340 5.371 12.791 1.00 91.38 93 ASP A CA 1
ATOM 727 C C . ASP A 1 93 ? 7.059 4.559 11.513 1.00 91.38 93 ASP A C 1
ATOM 729 O O . ASP A 1 93 ? 7.592 4.938 10.467 1.00 91.38 93 ASP A O 1
ATOM 733 N N . PRO A 1 94 ? 6.165 3.542 11.514 1.00 88.62 94 PRO A N 1
ATOM 734 C CA . PRO A 1 94 ? 5.848 2.794 10.294 1.00 88.62 94 PRO A CA 1
ATOM 735 C C . PRO A 1 94 ? 5.250 3.677 9.189 1.00 88.62 94 PRO A C 1
ATOM 737 O O . PRO A 1 94 ? 5.536 3.489 8.007 1.00 88.62 94 PRO A O 1
ATOM 740 N N . LEU A 1 95 ? 4.455 4.687 9.562 1.00 90.25 95 LEU A N 1
ATOM 741 C CA . LEU A 1 95 ? 3.866 5.635 8.613 1.00 90.25 95 LEU A CA 1
ATOM 742 C C . LEU A 1 95 ? 4.923 6.591 8.048 1.00 90.25 95 LEU A C 1
ATOM 744 O O . LEU A 1 95 ? 4.871 6.951 6.869 1.00 90.25 95 LEU A O 1
ATOM 748 N N . LEU A 1 96 ? 5.893 6.999 8.870 1.00 93.44 96 LEU A N 1
ATOM 749 C CA . LEU A 1 96 ? 6.991 7.858 8.431 1.00 93.44 96 LEU A CA 1
ATOM 750 C C . LEU A 1 96 ? 7.940 7.119 7.476 1.00 93.44 96 LEU A C 1
ATOM 752 O O . LEU A 1 96 ? 8.353 7.679 6.453 1.00 93.44 96 LEU A O 1
ATOM 756 N N . GLU A 1 97 ? 8.244 5.858 7.776 1.00 93.56 97 GLU A N 1
ATOM 757 C CA . GLU A 1 97 ? 9.046 4.994 6.912 1.00 93.56 97 GLU A CA 1
ATOM 758 C C . GLU A 1 97 ? 8.339 4.750 5.575 1.00 93.56 97 GLU A C 1
ATOM 760 O O . GLU A 1 97 ? 8.920 4.998 4.516 1.00 93.56 97 GLU A O 1
ATOM 765 N N . ALA A 1 98 ? 7.055 4.385 5.604 1.00 93.94 98 ALA A N 1
ATOM 766 C CA . ALA A 1 98 ? 6.269 4.177 4.394 1.00 93.94 98 ALA A CA 1
ATOM 767 C C . ALA A 1 98 ? 6.162 5.445 3.533 1.00 93.94 98 ALA A C 1
ATOM 769 O O . ALA A 1 98 ? 6.287 5.377 2.310 1.00 93.94 98 ALA A O 1
ATOM 770 N N . LYS A 1 99 ? 6.011 6.628 4.146 1.00 94.94 99 LYS A N 1
ATOM 771 C CA . LYS A 1 99 ? 6.044 7.911 3.425 1.00 94.94 99 LYS A CA 1
ATOM 772 C C . LYS A 1 99 ? 7.385 8.130 2.725 1.00 94.94 99 LYS A C 1
ATOM 774 O O . LYS A 1 99 ? 7.412 8.574 1.578 1.00 94.94 99 LYS A O 1
ATOM 779 N N . THR A 1 100 ? 8.487 7.833 3.408 1.00 96.25 100 THR A N 1
ATOM 780 C CA . THR A 1 100 ? 9.836 7.972 2.845 1.00 96.25 100 THR A CA 1
ATOM 781 C C . THR A 1 100 ? 10.024 7.033 1.655 1.00 96.25 100 THR A C 1
ATOM 783 O O . THR A 1 100 ? 10.442 7.471 0.584 1.00 96.25 100 THR A O 1
ATOM 786 N N . GLN A 1 101 ? 9.633 5.766 1.805 1.00 96.19 101 GLN A N 1
ATOM 787 C CA . GLN A 1 101 ? 9.675 4.780 0.725 1.00 96.19 101 GLN A CA 1
ATOM 788 C C . GLN A 1 101 ? 8.803 5.195 -0.467 1.00 96.19 101 GLN A C 1
ATOM 790 O O . GLN A 1 101 ? 9.260 5.132 -1.607 1.00 96.19 101 GLN A O 1
ATOM 795 N N . TYR A 1 102 ? 7.588 5.692 -0.218 1.00 97.25 102 TYR A N 1
ATOM 796 C CA . TYR A 1 102 ? 6.684 6.171 -1.264 1.00 97.25 102 TYR A CA 1
ATOM 797 C C . TYR A 1 102 ? 7.299 7.312 -2.081 1.00 97.25 102 TYR A C 1
ATOM 799 O O . TYR A 1 102 ? 7.278 7.276 -3.311 1.00 97.25 102 TYR A O 1
ATOM 807 N N . VAL A 1 103 ? 7.882 8.317 -1.416 1.00 97.62 103 VAL A N 1
ATOM 808 C CA . VAL A 1 103 ? 8.529 9.451 -2.098 1.00 97.62 103 VAL A CA 1
ATOM 809 C C . VAL A 1 103 ? 9.718 8.982 -2.939 1.00 97.62 103 VAL A C 1
ATOM 811 O O . VAL A 1 103 ? 9.855 9.418 -4.082 1.00 97.62 103 VAL A O 1
ATOM 814 N N . ASN A 1 104 ? 10.533 8.063 -2.414 1.00 98.06 104 ASN A N 1
ATOM 815 C CA . ASN A 1 104 ? 11.674 7.504 -3.138 1.00 98.06 104 ASN A CA 1
ATOM 816 C C . ASN A 1 104 ? 11.234 6.724 -4.384 1.00 98.06 104 ASN A C 1
ATOM 818 O O . ASN A 1 104 ? 11.742 6.984 -5.472 1.00 98.06 104 ASN A O 1
ATOM 822 N N . LEU A 1 105 ? 10.243 5.835 -4.254 1.00 98.00 105 LEU A N 1
ATOM 823 C CA . LEU A 1 105 ? 9.692 5.079 -5.383 1.00 98.00 105 LEU A CA 1
ATOM 824 C C . LEU A 1 105 ? 9.056 5.997 -6.432 1.00 98.00 105 LEU A C 1
ATOM 826 O O . LEU A 1 105 ? 9.206 5.758 -7.628 1.00 98.00 105 LEU A O 1
ATOM 830 N N . GLN A 1 106 ? 8.387 7.080 -6.021 1.00 97.94 106 GLN A N 1
ATOM 831 C CA . GLN A 1 106 ? 7.847 8.048 -6.977 1.00 97.94 106 GLN A CA 1
ATOM 832 C C . GLN A 1 106 ? 8.946 8.806 -7.727 1.00 97.94 106 GLN A C 1
ATOM 834 O O . GLN A 1 106 ? 8.808 9.062 -8.924 1.00 97.94 106 GLN A O 1
ATOM 839 N N . ALA A 1 107 ? 10.030 9.178 -7.044 1.00 98.19 107 ALA A N 1
ATOM 840 C CA . ALA A 1 107 ? 11.175 9.805 -7.690 1.00 98.19 107 ALA A CA 1
ATOM 841 C C . ALA A 1 107 ? 11.845 8.844 -8.684 1.00 98.19 107 ALA A C 1
ATOM 843 O O . ALA A 1 107 ? 12.139 9.238 -9.814 1.00 98.19 107 ALA A O 1
ATOM 844 N N . GLU A 1 108 ? 12.018 7.577 -8.299 1.00 97.75 108 GLU A N 1
ATOM 845 C CA . GLU A 1 108 ? 12.578 6.547 -9.173 1.00 97.75 108 GLU A CA 1
ATOM 846 C C . GLU A 1 108 ? 11.687 6.286 -10.393 1.00 97.75 108 GLU A C 1
ATOM 848 O O . GLU A 1 108 ? 12.193 6.194 -11.513 1.00 97.75 108 GLU A O 1
ATOM 853 N N . LEU A 1 109 ? 10.363 6.255 -10.206 1.00 98.38 109 LEU A N 1
ATOM 854 C CA . LEU A 1 109 ? 9.404 6.118 -11.299 1.00 98.38 109 LEU A CA 1
ATOM 855 C C . LEU A 1 109 ? 9.555 7.249 -12.318 1.00 98.38 109 LEU A C 1
ATOM 857 O O . LEU A 1 109 ? 9.674 6.986 -13.511 1.00 98.38 109 LEU A O 1
ATOM 861 N N . ARG A 1 110 ? 9.605 8.504 -11.856 1.00 98.12 110 ARG A N 1
ATOM 862 C CA . ARG A 1 110 ? 9.773 9.671 -12.737 1.00 98.12 110 ARG A CA 1
ATOM 863 C C . ARG A 1 110 ? 11.095 9.627 -13.497 1.00 98.12 110 ARG A C 1
ATOM 865 O O . ARG A 1 110 ? 11.138 9.987 -14.672 1.00 98.12 110 ARG A O 1
ATOM 872 N N . LEU A 1 111 ? 12.169 9.186 -12.842 1.00 97.94 111 LEU A N 1
ATOM 873 C CA . LEU A 1 111 ? 13.468 9.020 -13.488 1.00 97.94 111 LEU A CA 1
ATOM 874 C C . LEU A 1 111 ? 13.409 7.940 -14.578 1.00 97.94 111 LEU A C 1
ATOM 876 O O . LEU A 1 111 ? 13.895 8.170 -15.684 1.00 97.94 111 LEU A O 1
ATOM 880 N N . ALA A 1 112 ? 12.778 6.799 -14.290 1.00 97.75 112 ALA A N 1
ATOM 881 C CA . ALA A 1 112 ? 12.601 5.712 -15.248 1.00 97.75 112 ALA A CA 1
ATOM 882 C C . ALA A 1 112 ? 11.712 6.121 -16.435 1.00 97.75 112 ALA A C 1
ATOM 884 O O . ALA A 1 112 ? 12.055 5.842 -17.579 1.00 97.75 112 ALA A O 1
ATOM 885 N N . GLU A 1 113 ? 10.610 6.835 -16.193 1.00 97.94 113 GLU A N 1
ATOM 886 C CA . GLU A 1 113 ? 9.721 7.342 -17.248 1.00 97.94 113 GLU A CA 1
ATOM 887 C C . GLU A 1 113 ? 10.425 8.373 -18.145 1.00 97.94 113 GLU A C 1
ATOM 889 O O . GLU A 1 113 ? 10.283 8.329 -19.369 1.00 97.94 113 GLU A O 1
ATOM 894 N N . SER A 1 114 ? 11.240 9.255 -17.560 1.00 97.62 114 SER A N 1
ATOM 895 C CA . SER A 1 114 ? 12.070 10.205 -18.311 1.00 97.62 114 SER A CA 1
ATOM 896 C C . SER A 1 114 ? 13.121 9.493 -19.175 1.00 97.62 114 SER A C 1
ATOM 898 O O . SER A 1 114 ? 13.250 9.791 -20.365 1.00 97.62 114 SER A O 1
ATOM 900 N N . GLY A 1 115 ? 13.825 8.504 -18.608 1.00 96.88 115 GLY A N 1
ATOM 901 C CA . GLY A 1 115 ? 14.792 7.676 -19.337 1.00 96.88 115 GLY A CA 1
ATOM 902 C C . GLY A 1 115 ? 14.154 6.912 -20.499 1.00 96.88 115 GLY A C 1
ATOM 903 O O . GLY A 1 115 ? 14.642 6.984 -21.625 1.00 96.88 115 GLY A O 1
AT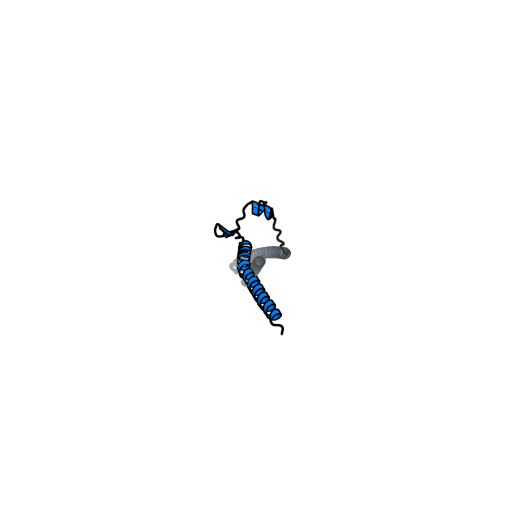OM 904 N N . ASN A 1 116 ? 12.998 6.291 -20.261 1.00 98.25 116 ASN A N 1
ATOM 905 C CA . ASN A 1 116 ? 12.240 5.594 -21.296 1.00 98.25 116 ASN A CA 1
ATOM 906 C C . ASN A 1 116 ? 11.815 6.540 -22.428 1.00 98.25 116 ASN A C 1
ATOM 908 O O . ASN A 1 116 ? 11.977 6.215 -23.599 1.00 98.25 116 ASN A O 1
ATOM 912 N N . SER A 1 117 ? 11.325 7.744 -22.105 1.00 97.81 117 SER A N 1
ATOM 913 C CA . SER A 1 117 ? 10.966 8.762 -23.109 1.00 97.81 117 SER A CA 1
ATOM 914 C C . SER A 1 117 ? 12.156 9.134 -24.007 1.00 97.81 117 SER A C 1
ATOM 916 O O . SER A 1 117 ? 12.025 9.239 -25.235 1.00 97.81 117 SER A O 1
ATOM 918 N N . HIS A 1 118 ? 13.348 9.255 -23.413 1.00 97.31 118 HIS A N 1
ATOM 919 C CA . HIS A 1 118 ? 14.580 9.454 -24.168 1.00 97.31 118 HIS A CA 1
ATOM 920 C C . HIS A 1 118 ? 14.866 8.270 -25.102 1.00 97.31 118 HIS A C 1
ATOM 922 O O . HIS A 1 118 ? 15.053 8.475 -26.303 1.00 97.31 118 HIS A O 1
ATOM 928 N N . HIS A 1 119 ? 14.853 7.037 -24.592 1.00 98.06 119 HIS A N 1
ATOM 929 C CA . HIS A 1 119 ? 15.133 5.844 -25.394 1.00 98.06 119 HIS A CA 1
ATOM 930 C C . HIS A 1 119 ? 14.093 5.597 -26.496 1.00 98.06 119 HIS A C 1
ATOM 932 O O . HIS A 1 119 ? 14.467 5.208 -27.601 1.00 98.06 119 HIS A O 1
ATOM 938 N N . VAL A 1 120 ? 12.818 5.926 -26.266 1.00 98.31 120 VAL A N 1
ATOM 939 C CA . VAL A 1 120 ? 11.763 5.911 -27.294 1.00 98.31 120 VAL A CA 1
ATOM 940 C C . VAL A 1 120 ? 12.101 6.857 -28.443 1.00 98.31 120 VAL A C 1
ATOM 942 O O . VAL A 1 120 ? 12.033 6.461 -29.607 1.00 98.31 120 VAL A O 1
ATOM 945 N N . THR A 1 121 ? 12.524 8.082 -28.135 1.00 98.06 121 THR A N 1
ATOM 946 C CA . THR A 1 121 ? 12.926 9.058 -29.159 1.00 98.06 121 THR A CA 1
ATOM 947 C C . THR A 1 121 ? 14.155 8.572 -29.937 1.00 98.06 121 THR A C 1
ATOM 949 O O . THR A 1 121 ? 14.215 8.691 -31.162 1.00 98.06 121 THR A O 1
ATOM 952 N N . GLN A 1 122 ? 15.131 7.973 -29.245 1.00 97.06 122 GLN A N 1
ATOM 953 C CA . GLN A 1 122 ? 16.325 7.408 -29.879 1.00 97.06 122 GLN A CA 1
ATOM 954 C C . GLN A 1 122 ? 15.996 6.246 -30.815 1.00 97.06 122 GLN A C 1
ATOM 956 O O . GLN A 1 122 ? 16.477 6.224 -31.946 1.00 97.06 122 GLN A O 1
ATOM 961 N N . TYR A 1 123 ? 15.149 5.315 -30.379 1.00 98.31 123 TYR A N 1
ATOM 962 C CA . TYR A 1 123 ? 14.671 4.216 -31.210 1.00 98.31 123 TYR A CA 1
ATOM 963 C C . TYR A 1 123 ? 13.955 4.725 -32.461 1.00 98.31 123 TYR A C 1
ATOM 965 O O . TYR A 1 123 ? 14.246 4.253 -33.554 1.00 98.31 123 TYR A O 1
ATOM 973 N N . GLN A 1 124 ? 13.068 5.718 -32.330 1.00 97.69 124 GLN A N 1
ATOM 974 C CA . GLN A 1 124 ? 12.373 6.312 -33.476 1.00 97.69 124 GLN A CA 1
ATOM 975 C C . GLN A 1 124 ? 13.355 6.918 -34.482 1.00 97.69 124 GLN A C 1
ATOM 977 O O . GLN A 1 124 ? 13.220 6.693 -35.684 1.00 97.69 124 GLN A O 1
ATOM 982 N N . ARG A 1 125 ? 14.376 7.634 -33.995 1.00 97.44 125 ARG A N 1
ATOM 983 C CA . ARG A 1 125 ? 15.439 8.197 -34.835 1.00 97.44 125 ARG A CA 1
ATOM 984 C C . ARG A 1 125 ? 16.247 7.109 -35.546 1.00 97.44 125 ARG A C 1
ATOM 986 O O . ARG A 1 125 ? 16.476 7.217 -36.745 1.00 97.44 125 ARG A O 1
ATOM 993 N N . LEU A 1 126 ? 16.669 6.069 -34.825 1.00 97.69 126 LEU A N 1
ATOM 994 C CA . LEU A 1 126 ? 17.424 4.949 -35.397 1.00 97.69 126 LEU A CA 1
ATOM 995 C C . LEU A 1 126 ? 16.589 4.159 -36.403 1.00 97.69 126 LEU A C 1
ATOM 997 O O . LEU A 1 126 ? 17.098 3.780 -37.448 1.00 97.69 126 LEU A O 1
ATOM 1001 N N . LYS A 1 127 ? 15.302 3.959 -36.123 1.00 97.62 127 LYS A N 1
ATOM 1002 C CA . LYS A 1 127 ? 14.379 3.304 -37.044 1.00 97.62 127 LYS A CA 1
ATOM 1003 C C . LYS A 1 127 ? 14.228 4.106 -38.338 1.00 97.62 127 LYS A C 1
ATOM 1005 O O . LYS A 1 127 ? 14.399 3.538 -39.404 1.00 97.62 127 LYS A O 1
ATOM 1010 N N . ALA A 1 128 ? 14.005 5.418 -38.247 1.00 97.62 128 ALA A N 1
ATOM 1011 C CA . ALA A 1 128 ? 13.915 6.281 -39.425 1.00 97.62 128 ALA A CA 1
ATOM 1012 C C . ALA A 1 128 ? 15.203 6.256 -40.268 1.00 97.62 128 ALA A C 1
ATOM 1014 O O . ALA A 1 128 ? 15.129 6.170 -41.487 1.00 97.62 128 ALA A O 1
ATOM 1015 N N . LEU A 1 129 ? 16.377 6.270 -39.625 1.00 96.94 129 LEU A N 1
ATOM 1016 C CA . LEU A 1 129 ? 17.668 6.135 -40.311 1.00 96.94 129 LEU A CA 1
ATOM 1017 C C . LEU A 1 129 ? 17.884 4.739 -40.915 1.00 96.94 129 LEU A C 1
ATOM 1019 O O . LEU A 1 129 ? 18.562 4.607 -41.921 1.00 96.94 129 LEU A O 1
ATOM 1023 N N . ASN A 1 130 ? 17.360 3.680 -40.302 1.00 97.44 130 ASN A N 1
ATOM 1024 C CA . ASN A 1 130 ? 17.467 2.326 -40.845 1.00 97.44 130 ASN A CA 1
ATOM 1025 C C . ASN A 1 130 ? 16.546 2.138 -42.057 1.00 97.44 130 ASN A C 1
ATOM 1027 O O . ASN A 1 130 ? 16.932 1.483 -43.023 1.00 97.44 130 ASN A O 1
ATOM 1031 N N . ASP A 1 131 ? 15.347 2.716 -41.997 1.00 95.75 131 ASP A N 1
ATOM 1032 C CA . ASP A 1 131 ? 14.368 2.689 -43.083 1.00 95.75 131 ASP A CA 1
ATOM 1033 C C . ASP A 1 131 ? 14.837 3.538 -44.284 1.00 95.75 131 ASP A C 1
ATOM 1035 O O . ASP A 1 131 ? 14.514 3.221 -45.429 1.00 95.75 131 ASP A O 1
ATOM 1039 N N . ASP A 1 132 ? 15.642 4.576 -44.034 1.00 96.25 132 ASP A N 1
ATOM 1040 C CA . ASP A 1 132 ? 16.317 5.390 -45.048 1.00 96.25 132 ASP A CA 1
ATOM 1041 C C . ASP A 1 132 ? 17.655 4.757 -45.464 1.00 96.25 132 ASP A C 1
ATOM 1043 O O . ASP A 1 132 ? 18.697 5.001 -44.860 1.00 96.25 132 ASP A O 1
ATOM 1047 N N . ASP A 1 133 ? 17.608 3.878 -46.468 1.00 92.75 133 ASP A N 1
ATOM 1048 C CA . ASP A 1 133 ? 18.773 3.240 -47.111 1.00 92.75 133 ASP A CA 1
ATOM 1049 C C . ASP A 1 133 ? 19.755 2.535 -46.152 1.00 92.75 133 ASP A C 1
ATOM 1051 O O . ASP A 1 133 ? 20.956 2.446 -46.401 1.00 92.75 133 ASP A O 1
ATOM 1055 N N . LYS A 1 134 ? 19.250 2.015 -45.024 1.00 93.44 134 LYS A N 1
ATOM 1056 C CA . LYS A 1 134 ? 20.059 1.306 -44.017 1.00 93.44 134 LYS A CA 1
ATOM 1057 C C . LYS A 1 134 ? 21.250 2.133 -43.519 1.00 93.44 134 LYS A C 1
ATOM 1059 O O . LYS A 1 134 ? 22.301 1.577 -43.194 1.00 93.44 134 LYS A O 1
ATOM 1064 N N . ASN A 1 135 ? 21.058 3.446 -43.349 1.00 92.69 135 ASN A N 1
ATOM 1065 C CA . ASN A 1 135 ? 22.072 4.344 -42.781 1.00 92.69 135 ASN A CA 1
ATOM 1066 C C . ASN A 1 135 ? 22.520 3.936 -41.361 1.00 92.69 135 ASN A C 1
ATOM 1068 O O . ASN A 1 135 ? 23.585 4.347 -40.898 1.00 92.69 135 ASN A O 1
ATOM 1072 N N . VAL A 1 136 ? 21.733 3.112 -40.661 1.00 94.94 136 VAL A N 1
ATOM 1073 C CA . VAL A 1 136 ? 22.152 2.390 -39.449 1.00 94.94 136 VAL A CA 1
ATOM 1074 C C . VAL A 1 136 ? 21.797 0.909 -39.555 1.00 94.94 136 VAL A C 1
ATOM 1076 O O . VAL A 1 136 ? 20.865 0.535 -40.263 1.00 94.94 136 VAL A O 1
ATOM 1079 N N . SER A 1 137 ? 22.520 0.055 -38.830 1.00 96.81 137 SER A N 1
ATOM 1080 C CA . SER A 1 137 ? 22.320 -1.398 -38.874 1.00 96.81 137 SER A CA 1
ATOM 1081 C C . SER A 1 137 ? 21.027 -1.856 -38.184 1.00 96.81 137 SER A C 1
ATOM 1083 O O . SER A 1 137 ? 20.573 -1.235 -37.221 1.00 96.81 137 SER A O 1
ATOM 1085 N N . ASP A 1 138 ? 20.472 -2.990 -38.626 1.00 96.44 138 ASP A N 1
ATOM 1086 C CA . ASP A 1 138 ? 19.269 -3.586 -38.023 1.00 96.44 138 ASP A CA 1
ATOM 1087 C C . ASP A 1 138 ? 19.479 -3.936 -36.542 1.00 96.44 138 ASP A C 1
ATOM 1089 O O . ASP A 1 138 ? 18.575 -3.753 -35.725 1.00 96.44 138 ASP A O 1
ATOM 1093 N N . ILE A 1 139 ? 20.689 -4.375 -36.175 1.00 97.00 139 ILE A N 1
ATOM 1094 C CA . ILE A 1 139 ? 21.029 -4.702 -34.786 1.00 97.00 139 ILE A CA 1
ATOM 1095 C C . ILE A 1 139 ? 20.973 -3.464 -33.884 1.00 97.00 139 ILE A C 1
ATOM 1097 O O . ILE A 1 139 ? 20.445 -3.542 -32.784 1.00 97.00 139 ILE A O 1
ATOM 1101 N N . SER A 1 140 ? 21.378 -2.287 -34.375 1.00 96.81 140 SER A N 1
ATOM 1102 C CA . SER A 1 140 ? 21.271 -1.037 -33.609 1.00 96.81 140 SER A CA 1
ATOM 1103 C C . SER A 1 140 ? 19.818 -0.664 -33.291 1.00 96.81 140 SER A C 1
ATOM 1105 O O . SER A 1 140 ? 19.531 -0.146 -32.212 1.00 96.81 140 SER A O 1
ATOM 1107 N N . VAL A 1 141 ? 18.887 -0.933 -34.212 1.00 97.69 141 VAL A N 1
ATOM 1108 C CA . VAL A 1 141 ? 17.448 -0.710 -33.989 1.00 97.69 141 VAL A CA 1
ATOM 1109 C C . VAL A 1 141 ? 16.885 -1.734 -32.998 1.00 97.69 141 VAL A C 1
ATOM 1111 O O . VAL A 1 141 ? 16.075 -1.376 -32.141 1.00 97.69 141 VAL A O 1
ATOM 1114 N N . GLN A 1 142 ? 17.321 -2.995 -33.089 1.00 97.81 142 GLN A N 1
ATOM 1115 C CA . GLN A 1 142 ? 16.927 -4.062 -32.162 1.00 97.81 142 GLN A CA 1
ATOM 1116 C C . GLN A 1 142 ? 17.431 -3.808 -30.737 1.00 97.81 142 GLN A C 1
ATOM 1118 O O . GLN A 1 142 ? 16.652 -3.950 -29.796 1.00 97.81 142 GLN A O 1
ATOM 1123 N N . ASP A 1 143 ? 18.678 -3.367 -30.577 1.00 98.12 143 ASP A N 1
ATOM 1124 C CA . ASP A 1 143 ? 19.256 -3.016 -29.278 1.00 98.12 143 ASP A CA 1
ATOM 1125 C C . ASP A 1 143 ? 18.476 -1.869 -28.625 1.00 98.12 143 ASP A C 1
ATOM 1127 O O . ASP A 1 143 ? 18.092 -1.959 -27.459 1.00 98.12 143 ASP A O 1
ATOM 1131 N N . ALA A 1 144 ? 18.143 -0.825 -29.394 1.00 97.62 144 ALA A N 1
ATOM 1132 C CA . ALA A 1 144 ? 17.334 0.288 -28.900 1.00 97.62 144 ALA A CA 1
ATOM 1133 C C . ALA A 1 144 ? 15.918 -0.154 -28.478 1.00 97.62 144 ALA A C 1
ATOM 1135 O O . ALA A 1 144 ? 15.397 0.308 -27.460 1.00 97.62 144 ALA A O 1
ATOM 1136 N N . LEU A 1 145 ? 15.300 -1.082 -29.219 1.00 97.81 145 LEU A N 1
ATOM 1137 C CA . LEU A 1 145 ? 14.018 -1.677 -28.834 1.00 97.81 145 LEU A CA 1
ATOM 1138 C C . LEU A 1 145 ? 14.139 -2.515 -27.552 1.00 97.81 145 LEU A C 1
ATOM 1140 O O . LEU A 1 145 ? 13.264 -2.452 -26.687 1.00 97.81 145 LEU A O 1
ATOM 1144 N N . ALA A 1 146 ? 15.222 -3.281 -27.404 1.00 98.31 146 ALA A N 1
ATOM 1145 C CA . ALA A 1 146 ? 15.493 -4.054 -26.198 1.00 98.31 146 ALA A CA 1
ATOM 1146 C C . ALA A 1 146 ? 15.658 -3.142 -24.971 1.00 98.31 146 ALA A C 1
ATOM 1148 O O . ALA A 1 146 ? 15.115 -3.454 -23.911 1.00 98.31 146 ALA A O 1
ATOM 1149 N N . THR A 1 147 ? 16.318 -1.988 -25.122 1.00 97.88 147 THR A N 1
ATOM 1150 C CA . THR A 1 147 ? 16.419 -0.974 -24.062 1.00 97.88 147 THR A CA 1
ATOM 1151 C C . THR A 1 147 ? 15.044 -0.453 -23.635 1.00 97.88 147 THR A C 1
ATOM 1153 O O . THR A 1 147 ? 14.749 -0.446 -22.444 1.00 97.88 147 THR A O 1
ATOM 1156 N N . ILE A 1 148 ? 14.162 -0.106 -24.581 1.00 98.31 148 ILE A N 1
ATOM 1157 C CA . ILE A 1 148 ? 12.785 0.331 -24.267 1.00 98.31 148 ILE A CA 1
ATOM 1158 C C . ILE A 1 148 ? 12.010 -0.759 -23.520 1.00 98.31 148 ILE A C 1
ATOM 1160 O O . ILE A 1 148 ? 11.286 -0.483 -22.564 1.00 98.31 148 ILE A O 1
ATOM 1164 N N . ASN A 1 149 ? 12.151 -2.019 -23.934 1.00 98.06 149 ASN A N 1
ATOM 1165 C CA . ASN A 1 149 ? 11.483 -3.132 -23.262 1.00 98.06 149 ASN A CA 1
ATOM 1166 C C . ASN A 1 149 ? 11.985 -3.312 -21.822 1.00 98.06 149 ASN A C 1
ATOM 1168 O O . ASN A 1 149 ? 11.176 -3.537 -20.919 1.00 98.06 149 ASN A O 1
ATOM 1172 N N . ALA A 1 150 ? 13.293 -3.169 -21.594 1.00 97.94 150 ALA A N 1
ATOM 1173 C CA . ALA A 1 150 ? 13.882 -3.208 -20.259 1.00 97.94 150 ALA A CA 1
ATOM 1174 C C . ALA A 1 150 ? 13.386 -2.048 -19.376 1.00 97.94 150 ALA A C 1
ATOM 1176 O O . ALA A 1 150 ? 13.006 -2.269 -18.224 1.00 97.94 150 ALA A O 1
ATOM 1177 N N . ASP A 1 151 ? 13.306 -0.835 -19.924 1.00 97.69 151 ASP A N 1
ATOM 1178 C CA . ASP A 1 151 ? 12.781 0.332 -19.213 1.00 97.69 151 ASP A CA 1
ATOM 1179 C C . ASP A 1 151 ? 11.306 0.165 -18.843 1.00 97.69 151 ASP A C 1
ATOM 1181 O O . ASP A 1 151 ? 10.913 0.426 -17.705 1.00 97.69 151 ASP A O 1
ATOM 1185 N N . ASN A 1 152 ? 10.482 -0.332 -19.769 1.00 98.00 152 ASN A N 1
ATOM 1186 C CA . ASN A 1 152 ? 9.075 -0.618 -19.502 1.00 98.00 152 ASN A CA 1
ATOM 1187 C C . ASN A 1 152 ? 8.910 -1.665 -18.393 1.00 98.00 152 ASN A C 1
ATOM 1189 O O . ASN A 1 152 ? 8.072 -1.490 -17.506 1.00 98.00 152 ASN A O 1
ATOM 1193 N N . ALA A 1 153 ? 9.730 -2.721 -18.394 1.00 98.31 153 ALA A N 1
ATOM 1194 C CA . ALA A 1 153 ? 9.732 -3.712 -17.323 1.00 98.31 153 ALA A CA 1
ATOM 1195 C C . ALA A 1 153 ? 10.106 -3.082 -15.970 1.00 98.31 153 ALA A C 1
ATOM 1197 O O . ALA A 1 153 ? 9.447 -3.345 -14.962 1.00 98.31 153 ALA A O 1
ATOM 1198 N N . LYS A 1 154 ? 11.103 -2.186 -15.948 1.00 97.81 154 LYS A N 1
ATOM 1199 C CA . LYS A 1 154 ? 11.485 -1.441 -14.742 1.00 97.81 154 LYS A CA 1
ATOM 1200 C C . LYS A 1 154 ? 10.349 -0.542 -14.241 1.00 97.81 154 LYS A C 1
ATOM 1202 O O . LYS A 1 154 ? 10.036 -0.562 -13.053 1.00 97.81 154 LYS A O 1
ATOM 1207 N N . ILE A 1 155 ? 9.688 0.197 -15.134 1.00 98.44 155 ILE A N 1
ATOM 1208 C CA . ILE A 1 155 ? 8.529 1.041 -14.802 1.00 98.44 155 ILE A CA 1
ATOM 1209 C C . ILE A 1 155 ? 7.401 0.199 -14.193 1.00 98.44 155 ILE A C 1
ATOM 1211 O O . ILE A 1 155 ? 6.819 0.589 -13.180 1.00 98.44 155 ILE A O 1
ATOM 1215 N N . MET A 1 156 ? 7.095 -0.966 -14.773 1.00 98.31 156 MET A N 1
ATOM 1216 C CA . MET A 1 156 ? 6.073 -1.873 -14.238 1.00 98.31 156 MET A CA 1
ATOM 1217 C C . MET A 1 156 ? 6.443 -2.404 -12.850 1.00 98.31 156 MET A C 1
ATOM 1219 O O . MET A 1 156 ? 5.584 -2.438 -11.969 1.00 98.31 156 MET A O 1
ATOM 1223 N N . ALA A 1 157 ? 7.709 -2.765 -12.631 1.00 98.25 157 ALA A N 1
ATOM 1224 C CA . ALA A 1 157 ? 8.187 -3.218 -11.328 1.00 98.25 157 ALA A CA 1
ATOM 1225 C C . ALA A 1 157 ? 8.007 -2.135 -10.250 1.00 98.25 157 ALA A C 1
ATOM 1227 O O . ALA A 1 157 ? 7.438 -2.415 -9.194 1.00 98.25 157 ALA A O 1
ATOM 1228 N N . ILE A 1 158 ? 8.391 -0.886 -10.540 1.00 98.31 158 ILE A N 1
ATOM 1229 C CA . ILE A 1 158 ? 8.229 0.242 -9.607 1.00 98.31 158 ILE A CA 1
ATOM 1230 C C . ILE A 1 158 ? 6.742 0.515 -9.327 1.00 98.31 158 ILE A C 1
ATOM 1232 O O . ILE A 1 158 ? 6.346 0.700 -8.176 1.00 98.31 158 ILE A O 1
ATOM 1236 N N . LYS A 1 159 ? 5.881 0.480 -10.356 1.00 98.06 159 LYS A N 1
ATOM 1237 C CA . LYS A 1 159 ? 4.423 0.631 -10.181 1.00 98.06 159 LYS A CA 1
ATOM 1238 C C . LYS A 1 159 ? 3.833 -0.475 -9.304 1.00 98.06 159 LYS A C 1
ATOM 1240 O O . LYS A 1 159 ? 2.995 -0.191 -8.451 1.00 98.06 159 LYS A O 1
ATOM 1245 N N . SER A 1 160 ? 4.297 -1.716 -9.458 1.00 98.06 160 SER A N 1
ATOM 1246 C CA . SER A 1 160 ? 3.887 -2.823 -8.590 1.00 98.06 160 SER A CA 1
ATOM 1247 C C . SER A 1 160 ? 4.346 -2.622 -7.145 1.00 98.06 160 SER A C 1
ATOM 1249 O O . SER A 1 160 ? 3.583 -2.916 -6.229 1.00 98.06 160 SER A O 1
ATOM 1251 N N . GLN A 1 161 ? 5.561 -2.115 -6.922 1.00 97.44 161 GLN A N 1
ATOM 1252 C CA . GLN A 1 161 ? 6.064 -1.815 -5.578 1.00 97.44 161 GLN A CA 1
ATOM 1253 C C . GLN A 1 161 ? 5.237 -0.721 -4.894 1.00 97.44 161 GLN A C 1
ATOM 1255 O O . GLN A 1 161 ? 4.868 -0.884 -3.732 1.00 97.44 161 GLN A O 1
ATOM 1260 N N . LEU A 1 162 ? 4.874 0.344 -5.619 1.00 97.38 162 LEU A N 1
ATOM 1261 C CA . LEU A 1 162 ? 3.963 1.382 -5.121 1.00 97.38 162 LEU A CA 1
ATOM 1262 C C . LEU A 1 162 ? 2.593 0.805 -4.742 1.00 97.38 162 LEU A C 1
ATOM 1264 O O . LEU A 1 162 ? 2.111 1.058 -3.640 1.00 97.38 162 LEU A O 1
ATOM 1268 N N . GLY A 1 163 ? 1.994 -0.024 -5.604 1.00 95.94 163 GLY A N 1
ATOM 1269 C CA . GLY A 1 163 ? 0.705 -0.660 -5.312 1.00 95.94 163 GLY A CA 1
ATOM 1270 C C . GLY A 1 163 ? 0.753 -1.597 -4.098 1.00 95.94 163 GLY A C 1
ATOM 1271 O O . GLY A 1 163 ? -0.182 -1.625 -3.294 1.00 95.94 163 GLY A O 1
ATOM 1272 N N . ASN A 1 164 ? 1.858 -2.327 -3.920 1.00 95.62 164 ASN A N 1
ATOM 1273 C CA . ASN A 1 164 ? 2.068 -3.188 -2.756 1.00 95.62 164 ASN A CA 1
ATOM 1274 C C . ASN A 1 164 ? 2.208 -2.369 -1.467 1.00 95.62 164 ASN A C 1
ATOM 1276 O O . ASN A 1 164 ? 1.599 -2.730 -0.463 1.00 95.62 164 ASN A O 1
ATOM 1280 N N . LEU A 1 165 ? 2.949 -1.256 -1.507 1.00 94.94 165 LEU A N 1
ATOM 1281 C CA . LEU A 1 165 ? 3.111 -0.345 -0.373 1.00 94.94 165 LEU A CA 1
ATOM 1282 C C . LEU A 1 165 ? 1.774 0.287 0.048 1.00 94.94 165 LEU A C 1
ATOM 1284 O O . LEU A 1 165 ? 1.447 0.337 1.233 1.00 94.94 165 LEU A O 1
ATOM 1288 N N . GLU A 1 166 ? 0.960 0.726 -0.915 1.00 92.69 166 GLU A N 1
ATOM 1289 C CA . GLU A 1 166 ? -0.384 1.247 -0.637 1.00 92.69 166 GLU A CA 1
ATOM 1290 C C . GLU A 1 166 ? -1.304 0.177 -0.036 1.00 92.69 166 GLU A C 1
ATOM 1292 O O . GLU A 1 166 ? -2.042 0.442 0.915 1.00 92.69 166 GLU A O 1
ATOM 1297 N N . SER A 1 167 ? -1.242 -1.048 -0.563 1.00 93.31 167 SER A N 1
ATOM 1298 C CA . SER A 1 167 ? -2.040 -2.171 -0.065 1.00 93.31 167 SER A CA 1
ATOM 1299 C C . SER A 1 167 ? -1.625 -2.582 1.349 1.00 93.31 167 SER A C 1
ATOM 1301 O O . SER A 1 167 ? -2.490 -2.832 2.187 1.00 93.31 167 SER A O 1
ATOM 1303 N N . SER A 1 168 ? -0.322 -2.600 1.652 1.00 90.75 168 SER A N 1
ATOM 1304 C CA . SER A 1 168 ? 0.172 -2.921 2.994 1.00 90.75 168 SER A CA 1
ATOM 1305 C C . SER A 1 168 ? -0.205 -1.856 4.019 1.00 90.75 168 SER A C 1
ATOM 1307 O O . SER A 1 168 ? -0.539 -2.199 5.148 1.00 90.75 168 SER A O 1
ATOM 1309 N N . LEU A 1 169 ? -0.204 -0.577 3.625 1.00 89.38 169 LEU A N 1
ATOM 1310 C CA . LEU A 1 169 ? -0.654 0.519 4.484 1.00 89.38 169 LEU A CA 1
ATOM 1311 C C . LEU A 1 169 ? -2.142 0.401 4.823 1.00 89.38 169 LEU A C 1
ATOM 1313 O O . LEU A 1 169 ? -2.516 0.542 5.982 1.00 89.38 169 LEU A O 1
ATOM 1317 N N . ARG A 1 170 ? -2.989 0.079 3.837 1.00 87.69 170 ARG A N 1
ATOM 1318 C CA . ARG A 1 170 ? -4.429 -0.134 4.067 1.00 87.69 170 ARG A CA 1
ATOM 1319 C C . ARG A 1 170 ? -4.729 -1.328 4.965 1.00 87.69 170 ARG A C 1
ATOM 1321 O O . ARG A 1 170 ? -5.741 -1.306 5.643 1.00 87.69 170 ARG A O 1
ATOM 1328 N N . ALA A 1 171 ? -3.889 -2.361 4.957 1.00 85.12 171 ALA A N 1
ATOM 1329 C CA . ALA A 1 171 ? -4.070 -3.528 5.819 1.00 85.12 171 ALA A CA 1
ATOM 1330 C C . ALA A 1 171 ? -3.674 -3.272 7.288 1.00 85.12 171 ALA A C 1
ATOM 1332 O O . ALA A 1 171 ? -4.023 -4.071 8.153 1.00 85.12 171 ALA A O 1
ATOM 1333 N N . GLN A 1 172 ? -2.919 -2.203 7.567 1.00 73.25 172 GLN A N 1
ATOM 1334 C CA . GLN A 1 172 ? -2.460 -1.843 8.914 1.00 73.25 172 GLN A CA 1
ATOM 1335 C C . GLN A 1 172 ? -3.368 -0.821 9.621 1.00 73.25 172 GLN A C 1
ATOM 1337 O O . GLN A 1 172 ? -3.211 -0.623 10.826 1.00 73.25 172 GLN A O 1
ATOM 1342 N N . CYS A 1 173 ? -4.285 -0.176 8.894 1.00 59.34 173 CYS A N 1
ATOM 1343 C CA . CYS A 1 173 ? -5.285 0.759 9.422 1.00 59.34 173 CYS A CA 1
ATOM 1344 C C . CYS A 1 173 ? -6.661 0.094 9.520 1.00 59.34 173 CYS A C 1
ATOM 1346 O O . CYS A 1 173 ? -7.373 0.405 10.500 1.00 59.34 173 CYS A O 1
#

Radius of gyration: 61.54 Å; chains: 1; bounding box: 92×66×167 Å